Protein AF-A0A2D4H517-F1 (afdb_monomer)

Solvent-accessible surface area (backbone atoms only — not comparable to full-atom values): 8845 Å² total; per-residue (Å²): 114,67,68,53,55,60,70,73,38,57,74,58,46,72,74,43,46,68,59,50,52,50,50,38,55,53,50,40,54,52,45,49,50,64,66,62,72,59,73,75,96,61,94,76,72,85,70,84,63,85,48,68,44,60,46,52,32,54,76,69,55,44,87,49,70,66,51,52,52,42,25,48,48,36,21,53,40,20,56,50,38,50,73,74,53,48,93,57,70,69,80,70,86,67,96,60,97,85,72,96,68,81,68,71,72,56,34,59,63,54,18,48,55,30,30,52,53,37,42,55,42,34,68,47,68,36,50,90,72,74,65,82,51,68,65,50,52,56,50,48,55,52,52,56,62,75,79,106

Foldseek 3Di:
DVVCVCVPPVVVCVVCVVVLLLCLVVLLVVLVCVQPVDDDPDPPPPDPPVQPLVVVCVVSSHDDPVNLVSLQVSLVSLLVNCVRVPPPQDFNDDPDPDDPDRPRDNSLVSNLVSLVVSCCSCVPSVVVVPDDSPVSVVSNVVSVVVVD

pLDDT: mean 79.48, std 18.57, range [38.16, 98.0]

Structure (mmCIF, N/CA/C/O backbone):
data_AF-A0A2D4H517-F1
#
_entry.id   AF-A0A2D4H517-F1
#
loop_
_atom_site.group_PDB
_atom_site.id
_atom_site.type_symbol
_atom_site.label_atom_id
_atom_site.label_alt_id
_atom_site.label_comp_id
_atom_site.label_asym_id
_atom_site.label_entity_id
_atom_site.label_seq_id
_atom_site.pdbx_PDB_ins_code
_atom_site.Cartn_x
_atom_site.Cartn_y
_atom_site.Cartn_z
_atom_site.occupancy
_atom_site.B_iso_or_equiv
_atom_site.auth_seq_id
_atom_site.auth_comp_id
_atom_site.auth_asym_id
_atom_site.auth_atom_id
_atom_site.pdbx_PDB_model_num
ATOM 1 N N . MET A 1 1 ? 2.011 -8.355 9.235 1.00 56.78 1 MET A N 1
ATOM 2 C CA . MET A 1 1 ? 2.413 -8.088 10.639 1.00 56.78 1 MET A CA 1
ATOM 3 C C . MET A 1 1 ? 1.314 -7.374 11.441 1.00 56.78 1 MET A C 1
ATOM 5 O O . MET A 1 1 ? 0.906 -7.895 12.469 1.00 56.78 1 MET A O 1
ATOM 9 N N . PHE A 1 2 ? 0.740 -6.266 10.950 1.00 61.84 2 PHE A N 1
ATOM 10 C CA . PHE A 1 2 ? -0.373 -5.561 11.618 1.00 61.84 2 PHE A CA 1
ATOM 11 C C . PHE A 1 2 ? -1.695 -6.361 11.623 1.00 61.84 2 PHE A C 1
ATOM 13 O O . PHE A 1 2 ? -2.346 -6.510 12.656 1.00 61.84 2 PHE A O 1
ATOM 20 N N . CYS A 1 3 ?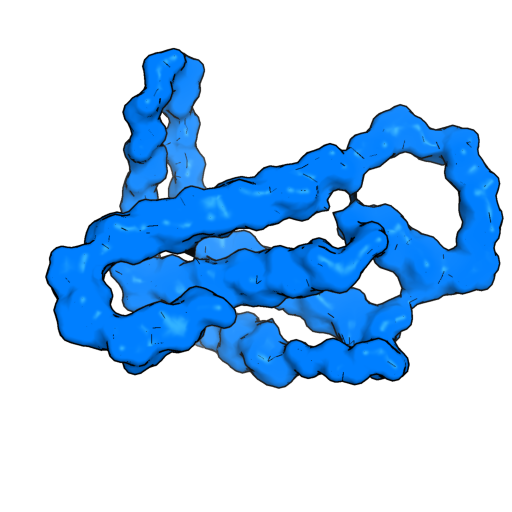 -2.030 -7.006 10.498 1.00 59.44 3 CYS A N 1
ATOM 21 C CA . CYS A 1 3 ? -3.193 -7.894 10.376 1.00 59.44 3 CYS A CA 1
ATOM 22 C C . CYS A 1 3 ? -3.215 -9.049 11.398 1.00 59.44 3 CYS A C 1
ATOM 24 O O . CYS A 1 3 ? -4.292 -9.495 11.788 1.00 59.44 3 CYS A O 1
ATOM 26 N N . HIS A 1 4 ? -2.052 -9.530 11.853 1.00 64.56 4 HIS A N 1
ATOM 27 C CA . HIS A 1 4 ? -1.971 -10.572 12.880 1.00 64.56 4 HIS A CA 1
ATOM 28 C C . HIS A 1 4 ? -2.322 -10.017 14.267 1.00 64.56 4 HIS A C 1
ATOM 30 O O . HIS A 1 4 ? -3.091 -10.633 15.001 1.00 64.56 4 HIS A O 1
ATOM 36 N N . THR A 1 5 ? -1.830 -8.821 14.603 1.00 66.00 5 THR A N 1
ATOM 37 C CA . THR A 1 5 ? -2.179 -8.118 15.847 1.00 66.00 5 THR A CA 1
ATOM 38 C C . THR A 1 5 ? -3.677 -7.835 15.918 1.00 66.00 5 THR A C 1
ATOM 40 O O . THR A 1 5 ? -4.304 -8.139 16.933 1.00 66.00 5 THR A O 1
ATOM 43 N N . VAL A 1 6 ? -4.270 -7.358 14.816 1.00 65.19 6 VAL A N 1
ATOM 44 C CA . VAL A 1 6 ? -5.710 -7.069 14.746 1.00 65.19 6 VAL A CA 1
ATOM 45 C C . VAL A 1 6 ? -6.567 -8.334 14.883 1.00 65.19 6 VAL A C 1
ATOM 47 O O . VAL A 1 6 ? -7.560 -8.358 15.611 1.00 65.19 6 VAL A O 1
ATOM 50 N N . LYS A 1 7 ? -6.189 -9.418 14.197 1.00 69.38 7 LYS A N 1
ATOM 51 C CA . LYS A 1 7 ? -6.969 -10.666 14.203 1.00 69.38 7 LYS A CA 1
ATOM 52 C C . LYS A 1 7 ? -6.798 -11.472 15.494 1.00 69.38 7 LYS A C 1
ATOM 54 O O . LYS A 1 7 ? -7.767 -12.088 15.932 1.00 69.38 7 LYS A O 1
ATOM 59 N N . GLY A 1 8 ? -5.603 -11.459 16.088 1.00 69.12 8 GLY A N 1
ATOM 60 C CA . GLY A 1 8 ? -5.225 -12.319 17.213 1.00 69.12 8 GLY A CA 1
ATOM 61 C C . GLY A 1 8 ? -5.477 -11.745 18.609 1.00 69.12 8 GLY A C 1
ATOM 62 O O . GLY A 1 8 ? -5.426 -12.501 19.572 1.00 69.12 8 GLY A O 1
ATOM 63 N N . ARG A 1 9 ? -5.748 -10.437 18.757 1.00 75.31 9 ARG A N 1
ATOM 64 C CA . ARG A 1 9 ? -5.908 -9.790 20.080 1.00 75.31 9 ARG A CA 1
ATOM 65 C C . ARG A 1 9 ? -7.157 -8.909 20.193 1.00 75.31 9 ARG A C 1
ATOM 67 O O . ARG A 1 9 ? -7.101 -7.798 20.712 1.00 75.31 9 ARG A O 1
ATOM 74 N N . LYS A 1 10 ? -8.303 -9.400 19.716 1.00 70.38 10 LYS A N 1
ATOM 75 C CA . LYS A 1 10 ? -9.566 -8.635 19.651 1.00 70.38 10 LYS A CA 1
ATOM 76 C C . LYS A 1 10 ? -10.017 -8.035 20.989 1.00 70.38 10 LYS A C 1
ATOM 78 O O . LYS A 1 10 ? -10.494 -6.907 21.006 1.00 70.38 10 LYS A O 1
ATOM 83 N N . GLU A 1 11 ? -9.861 -8.759 22.094 1.00 71.69 11 GLU A N 1
ATOM 84 C CA . GLU A 1 11 ? -10.255 -8.272 23.426 1.00 71.69 11 GLU A CA 1
ATOM 85 C C . GLU A 1 11 ? -9.342 -7.158 23.944 1.00 71.69 11 GLU A C 1
ATOM 87 O O . GLU A 1 11 ? -9.821 -6.200 24.544 1.00 71.69 11 GLU A O 1
ATOM 92 N N . TRP A 1 12 ? -8.039 -7.247 23.663 1.00 75.12 12 TRP A N 1
ATOM 93 C CA . TRP A 1 12 ? -7.080 -6.190 23.986 1.00 75.12 12 TRP A CA 1
ATOM 94 C C . TRP A 1 12 ? -7.344 -4.931 23.151 1.00 75.12 12 TRP A C 1
ATOM 96 O O . TRP A 1 12 ? -7.385 -3.833 23.692 1.00 75.12 12 TRP A O 1
ATOM 106 N N . LEU A 1 13 ? -7.639 -5.090 21.856 1.00 71.44 13 LEU A N 1
ATOM 107 C CA . LEU A 1 13 ? -7.947 -3.968 20.957 1.00 71.44 13 LEU A CA 1
ATOM 108 C C . LEU A 1 13 ? -9.197 -3.192 21.376 1.0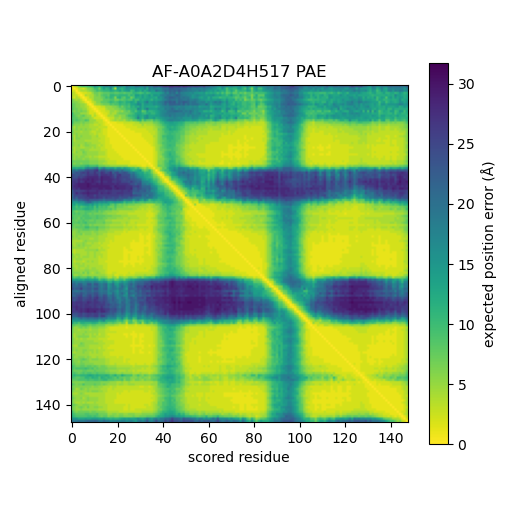0 71.44 13 LEU A C 1
ATOM 110 O O . LEU A 1 13 ? -9.263 -1.991 21.150 1.00 71.44 13 LEU A O 1
ATOM 114 N N . ARG A 1 14 ? -10.184 -3.860 21.988 1.00 70.44 14 ARG A N 1
ATOM 115 C CA . ARG A 1 14 ? -11.362 -3.172 22.538 1.00 70.44 14 ARG A CA 1
ATOM 116 C C . ARG A 1 14 ? -11.017 -2.281 23.730 1.00 70.44 14 ARG A C 1
ATOM 118 O O . ARG A 1 14 ? -11.700 -1.287 23.927 1.00 70.44 14 ARG A O 1
ATOM 125 N N . LYS A 1 15 ? -10.002 -2.647 24.517 1.00 78.25 15 LYS A N 1
ATOM 126 C CA . LYS A 1 15 ? -9.557 -1.876 25.687 1.00 78.25 15 LYS A CA 1
ATOM 127 C C . LYS A 1 15 ? -8.614 -0.735 25.300 1.00 78.25 15 LYS A C 1
ATOM 129 O O . LYS A 1 15 ? -8.687 0.322 25.901 1.00 78.25 15 LYS A O 1
ATOM 134 N N . GLU A 1 16 ? -7.788 -0.941 24.275 1.00 82.75 16 GLU A N 1
ATOM 135 C CA . GLU A 1 16 ? -6.694 -0.034 23.887 1.00 82.75 16 GLU A CA 1
ATOM 136 C C . GLU A 1 16 ? -6.898 0.594 22.498 1.00 82.75 16 GLU A C 1
ATOM 138 O O . GLU A 1 16 ? -5.952 0.790 21.727 1.00 82.75 16 GLU A O 1
ATOM 143 N N . ILE A 1 17 ? -8.150 0.878 22.132 1.00 82.62 17 ILE A N 1
ATOM 144 C CA . ILE A 1 17 ? -8.487 1.354 20.785 1.00 82.62 17 ILE A CA 1
ATOM 145 C C . ILE A 1 17 ? -7.810 2.692 20.452 1.00 82.62 17 ILE A C 1
ATOM 147 O O . ILE A 1 17 ? -7.387 2.899 19.317 1.00 82.62 17 ILE A O 1
ATOM 151 N N . ASP A 1 18 ? -7.632 3.575 21.433 1.00 84.19 18 ASP A N 1
ATOM 152 C CA . ASP A 1 18 ? -7.004 4.881 21.218 1.00 84.19 18 ASP A CA 1
ATOM 153 C C . ASP A 1 18 ? -5.494 4.765 20.975 1.00 84.19 18 ASP A C 1
ATOM 155 O O . ASP A 1 18 ? -4.957 5.432 20.086 1.00 84.19 18 ASP A O 1
ATOM 159 N N . LEU A 1 19 ? -4.815 3.840 21.666 1.00 84.75 19 LEU A N 1
ATOM 160 C CA . LEU A 1 19 ? -3.419 3.503 21.369 1.00 84.75 19 LEU A CA 1
ATOM 161 C C . LEU A 1 19 ? -3.279 2.927 19.959 1.00 84.75 19 LEU A C 1
ATOM 163 O O . LEU A 1 19 ? -2.357 3.295 19.232 1.00 84.75 19 LEU A O 1
ATOM 167 N N . LEU A 1 20 ? -4.211 2.066 19.538 1.00 84.06 20 LEU A N 1
ATOM 168 C CA . LEU A 1 20 ? -4.217 1.529 18.178 1.00 84.06 20 LEU A CA 1
ATOM 169 C C . LEU A 1 20 ? -4.333 2.646 17.134 1.00 84.06 20 LEU A C 1
ATOM 171 O O . LEU A 1 20 ? -3.555 2.667 16.180 1.00 84.06 20 LEU A O 1
ATOM 175 N N . LYS A 1 21 ? -5.273 3.581 17.319 1.00 86.19 21 LYS A N 1
ATOM 176 C CA . LYS A 1 21 ? -5.445 4.740 16.429 1.00 86.19 21 LYS A CA 1
ATOM 177 C C . LYS A 1 21 ? -4.173 5.584 16.361 1.00 86.19 21 LYS A C 1
ATOM 179 O O . LYS A 1 21 ? -3.770 5.990 15.272 1.00 86.19 21 LYS A O 1
ATOM 184 N N . LYS A 1 22 ? -3.519 5.822 17.503 1.00 87.88 22 LYS A N 1
ATOM 185 C CA . LYS A 1 22 ? -2.242 6.544 17.562 1.00 87.88 22 LYS A CA 1
ATOM 186 C C . LYS A 1 22 ? -1.150 5.820 16.770 1.00 87.88 22 LYS A C 1
ATOM 188 O O . LYS A 1 22 ? -0.541 6.427 15.894 1.00 87.88 22 LYS A O 1
ATOM 193 N N . PHE A 1 23 ? -0.957 4.522 17.007 1.00 87.69 23 PHE A N 1
ATOM 194 C CA . PHE A 1 23 ? 0.056 3.733 16.299 1.00 87.69 23 PHE A CA 1
ATOM 195 C C . PHE A 1 23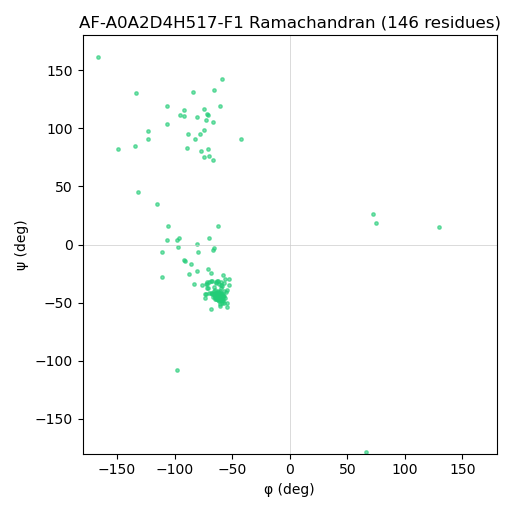 ? -0.209 3.619 14.798 1.00 87.69 23 PHE A C 1
ATOM 197 O O . PHE A 1 23 ? 0.738 3.583 14.016 1.00 87.69 23 PHE A O 1
ATOM 204 N N . LEU A 1 24 ? -1.477 3.590 14.382 1.00 89.38 24 LEU A N 1
ATOM 205 C CA . LEU A 1 24 ? -1.847 3.644 12.970 1.00 89.38 24 LEU A CA 1
ATOM 206 C C . LEU A 1 24 ? -1.352 4.936 12.319 1.00 89.38 24 LEU A C 1
ATOM 208 O O . LEU A 1 24 ? -0.622 4.883 11.332 1.00 89.38 24 LEU A O 1
ATOM 212 N N . LYS A 1 25 ? -1.692 6.084 12.910 1.00 89.00 25 LYS A N 1
ATOM 213 C CA . LYS A 1 25 ? -1.286 7.397 12.394 1.00 89.00 25 LYS A CA 1
ATOM 214 C C . LYS A 1 25 ? 0.230 7.578 12.392 1.00 89.00 25 LYS A C 1
ATOM 216 O O . LYS A 1 25 ? 0.797 7.992 11.385 1.00 89.00 25 LYS A O 1
ATOM 221 N N . GLU A 1 26 ? 0.897 7.250 13.497 1.00 91.31 26 GLU A N 1
ATOM 222 C CA . GLU A 1 26 ? 2.356 7.357 13.595 1.00 91.31 26 GLU A CA 1
ATOM 223 C C . GLU A 1 26 ? 3.051 6.423 12.601 1.00 91.31 26 GLU A C 1
ATOM 225 O O . GLU A 1 26 ? 3.965 6.847 11.897 1.00 91.31 26 GLU A O 1
ATOM 230 N N . GLY A 1 27 ? 2.593 5.175 12.487 1.00 92.19 27 GLY A N 1
ATOM 231 C CA . GLY A 1 27 ? 3.170 4.217 11.550 1.00 92.19 27 GLY A CA 1
ATOM 232 C C . GLY A 1 27 ? 3.026 4.661 10.098 1.00 92.19 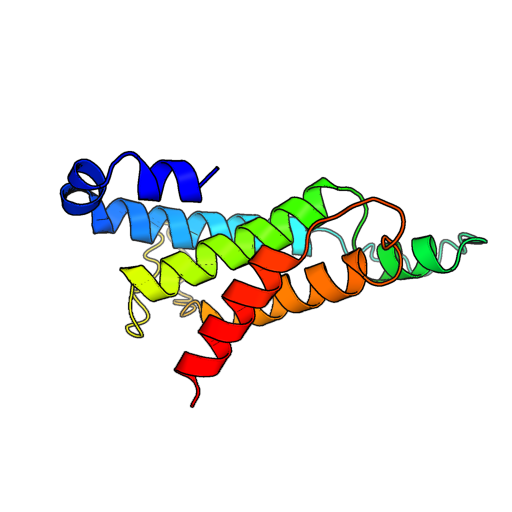27 GLY A C 1
ATOM 233 O O . GLY A 1 27 ? 4.009 4.627 9.362 1.00 92.19 27 GLY A O 1
ATOM 234 N N . ILE A 1 28 ? 1.852 5.158 9.700 1.00 93.12 28 ILE A N 1
ATOM 235 C CA . ILE A 1 28 ? 1.643 5.727 8.360 1.00 93.12 28 ILE A CA 1
ATOM 236 C C . ILE A 1 28 ? 2.562 6.932 8.139 1.00 93.12 28 ILE A C 1
ATOM 238 O O . ILE A 1 28 ? 3.262 6.983 7.131 1.00 93.12 28 ILE A O 1
ATOM 242 N N . HIS A 1 29 ? 2.636 7.859 9.100 1.00 92.38 29 HIS A N 1
ATOM 243 C CA . HIS A 1 29 ? 3.516 9.028 9.011 1.00 92.38 29 HIS A CA 1
ATOM 244 C C . HIS A 1 29 ? 4.984 8.639 8.789 1.00 92.38 29 HIS A C 1
ATOM 246 O O . HIS A 1 29 ? 5.657 9.209 7.929 1.00 92.38 29 HIS A O 1
ATOM 252 N N . TYR A 1 30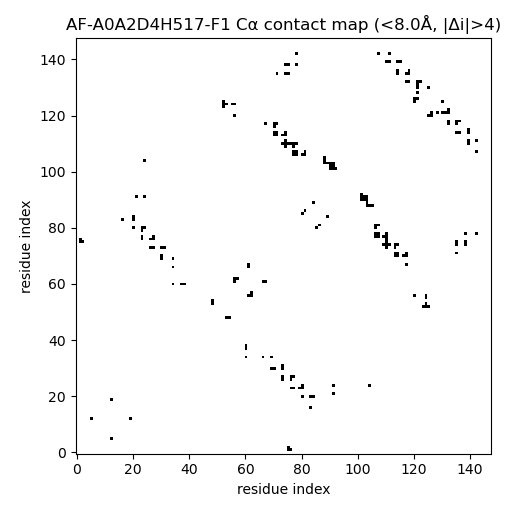 ? 5.494 7.662 9.543 1.00 93.38 30 TYR A N 1
ATOM 253 C CA . TYR A 1 30 ? 6.880 7.217 9.401 1.00 93.38 30 TYR A CA 1
ATOM 254 C C . TYR A 1 30 ? 7.128 6.425 8.115 1.00 93.38 30 TYR A C 1
ATOM 256 O O . TYR A 1 30 ? 8.203 6.563 7.533 1.00 93.38 30 TYR A O 1
ATOM 264 N N . LEU A 1 31 ? 6.154 5.642 7.639 1.00 94.31 31 LEU A N 1
ATOM 265 C CA . LEU A 1 31 ? 6.254 4.954 6.348 1.00 94.31 31 LEU A CA 1
ATOM 266 C C . LEU A 1 31 ? 6.301 5.950 5.188 1.00 94.31 31 LEU A C 1
ATOM 268 O O . LEU A 1 31 ? 7.167 5.816 4.328 1.00 94.31 31 LEU A O 1
ATOM 272 N N . ILE A 1 32 ? 5.437 6.970 5.196 1.00 92.44 32 ILE A N 1
ATOM 273 C CA . ILE A 1 32 ? 5.456 8.049 4.197 1.00 92.44 32 ILE A CA 1
ATOM 274 C C . ILE A 1 32 ? 6.808 8.757 4.221 1.00 92.44 32 ILE A C 1
ATOM 276 O O . ILE A 1 32 ? 7.470 8.831 3.194 1.00 92.44 32 ILE A O 1
ATOM 280 N N . LYS A 1 33 ? 7.287 9.172 5.402 1.00 90.81 33 LYS A N 1
ATOM 281 C CA . LYS A 1 33 ? 8.616 9.788 5.525 1.00 90.81 33 LYS A CA 1
ATOM 282 C C . LYS A 1 33 ? 9.736 8.918 4.971 1.00 90.81 33 LYS A C 1
ATOM 284 O O . LYS A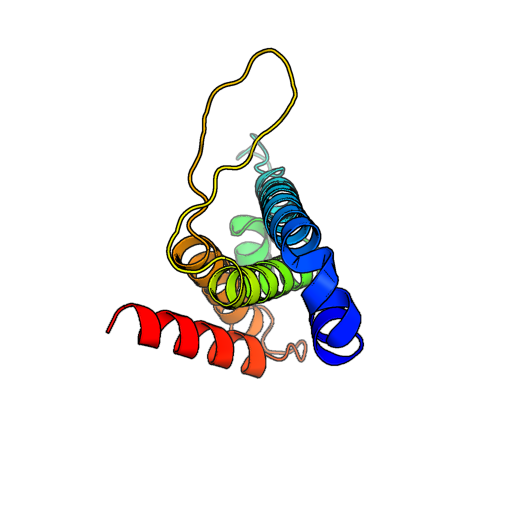 1 33 ? 10.652 9.447 4.358 1.00 90.81 33 LYS A O 1
ATOM 289 N N . MET A 1 34 ? 9.693 7.610 5.215 1.00 92.00 34 MET A N 1
ATOM 290 C CA . MET A 1 34 ? 10.704 6.688 4.700 1.00 92.00 34 MET A CA 1
ATOM 291 C C . MET A 1 34 ? 10.671 6.625 3.168 1.00 92.00 34 MET A C 1
ATOM 293 O O . MET A 1 34 ? 11.731 6.662 2.548 1.00 92.00 34 MET A O 1
ATOM 297 N N . LEU A 1 35 ? 9.473 6.588 2.579 1.00 90.19 35 LEU A N 1
ATOM 298 C CA . LEU A 1 35 ? 9.268 6.572 1.129 1.00 90.19 35 LEU A CA 1
ATOM 299 C C . LEU A 1 35 ? 9.633 7.912 0.462 1.00 90.19 35 LEU A C 1
ATOM 301 O O . LEU A 1 35 ? 10.132 7.905 -0.658 1.00 90.19 35 LEU A O 1
ATOM 305 N N . ASP A 1 36 ? 9.442 9.037 1.155 1.00 85.44 36 ASP A N 1
ATOM 306 C CA . ASP A 1 36 ? 9.717 10.386 0.640 1.00 85.44 36 ASP A CA 1
ATOM 307 C C . ASP A 1 36 ? 11.181 10.829 0.824 1.00 85.44 36 ASP A C 1
ATOM 309 O O . ASP A 1 36 ? 11.626 11.776 0.181 1.00 85.44 36 ASP A O 1
ATOM 313 N N . PHE A 1 37 ? 11.961 10.170 1.692 1.00 72.56 37 PHE A N 1
ATOM 314 C CA . PHE A 1 37 ? 13.310 10.622 2.075 1.00 72.56 37 PHE A CA 1
ATOM 315 C C . PHE A 1 37 ? 14.340 10.596 0.928 1.00 72.56 37 PHE A C 1
ATOM 317 O O . PHE A 1 37 ? 15.491 10.980 1.133 1.00 72.56 37 PHE A O 1
ATOM 324 N N . ARG A 1 38 ? 13.991 10.134 -0.278 1.00 66.06 38 ARG A N 1
ATOM 325 C CA . ARG A 1 38 ? 14.965 9.966 -1.364 1.00 66.06 38 ARG A CA 1
ATOM 326 C C . ARG A 1 38 ? 14.463 10.501 -2.697 1.00 66.06 38 ARG A C 1
ATOM 328 O O . ARG A 1 38 ? 14.027 9.748 -3.559 1.00 66.06 38 ARG A O 1
ATOM 335 N N . CYS A 1 39 ? 14.652 11.805 -2.868 1.00 50.75 39 CYS A N 1
ATOM 336 C CA . CYS A 1 39 ? 14.941 12.409 -4.160 1.00 50.75 39 CYS A CA 1
ATOM 337 C C . CYS A 1 39 ? 16.423 12.807 -4.132 1.00 50.75 39 CYS A C 1
ATOM 339 O O . CYS A 1 39 ? 16.849 13.547 -3.247 1.00 50.75 39 CYS A O 1
ATOM 341 N N . THR A 1 40 ? 17.242 12.261 -5.024 1.00 47.81 40 THR A N 1
ATOM 342 C CA . THR A 1 40 ? 18.602 12.768 -5.226 1.00 47.81 40 THR A CA 1
ATOM 343 C C . THR A 1 40 ? 18.505 14.086 -5.984 1.00 47.81 40 THR A C 1
ATOM 345 O O . THR A 1 40 ? 18.105 14.085 -7.143 1.00 47.81 40 THR A O 1
ATOM 348 N N . ASP A 1 41 ? 18.933 15.188 -5.365 1.00 50.56 41 ASP A N 1
ATOM 349 C CA . ASP A 1 41 ? 19.061 16.530 -5.967 1.00 50.56 41 ASP A CA 1
ATOM 350 C C . ASP A 1 41 ? 20.072 16.608 -7.141 1.00 50.56 41 ASP A C 1
ATOM 352 O O . ASP A 1 41 ? 20.498 17.691 -7.533 1.00 50.56 41 ASP A O 1
ATOM 356 N N . ASN A 1 42 ? 20.482 15.475 -7.721 1.00 48.72 42 ASN A N 1
ATOM 357 C CA . ASN A 1 42 ? 21.446 15.408 -8.815 1.00 48.72 42 ASN A CA 1
ATOM 358 C C . ASN A 1 42 ? 20.851 14.686 -10.035 1.00 48.72 42 ASN A C 1
ATOM 360 O O . ASN A 1 42 ? 21.023 13.478 -10.180 1.00 48.72 42 ASN A O 1
ATOM 364 N N . PRO A 1 43 ? 20.213 15.420 -10.964 1.00 53.09 43 PRO A N 1
ATOM 365 C CA . PRO A 1 43 ? 19.795 14.891 -12.267 1.00 53.09 43 PRO A CA 1
ATOM 366 C C . PRO A 1 43 ? 20.965 14.594 -13.233 1.00 53.09 43 PRO A C 1
ATOM 368 O O . PRO A 1 43 ? 20.723 14.259 -14.387 1.00 53.09 43 PRO A O 1
ATOM 371 N N . ASN A 1 44 ? 22.224 14.728 -12.792 1.00 46.75 44 ASN A N 1
ATOM 372 C CA . ASN A 1 44 ? 23.411 14.745 -13.659 1.00 46.75 44 ASN A CA 1
ATOM 373 C C . ASN A 1 44 ? 24.286 13.478 -13.620 1.00 46.75 44 ASN A C 1
ATOM 375 O O . ASN A 1 44 ? 25.325 13.453 -14.278 1.00 46.75 44 ASN A O 1
ATOM 379 N N . GLU A 1 45 ? 23.909 12.425 -12.893 1.00 52.19 45 GLU A N 1
ATOM 380 C CA . GLU A 1 45 ? 24.552 11.119 -13.083 1.00 52.19 45 GLU A CA 1
ATOM 381 C C . GLU A 1 45 ? 23.805 10.360 -14.177 1.00 52.19 45 GLU A C 1
ATOM 383 O O . GLU A 1 45 ? 22.782 9.720 -13.941 1.00 52.19 45 GLU A O 1
ATOM 388 N N . GLU A 1 46 ? 24.318 10.476 -15.401 1.00 51.69 46 GLU A N 1
ATOM 389 C CA . GLU A 1 46 ? 23.867 9.744 -16.583 1.00 51.69 46 GLU A CA 1
ATOM 390 C C . GLU A 1 46 ? 24.187 8.247 -16.407 1.00 51.69 46 GLU A C 1
ATOM 392 O O . GLU A 1 46 ? 25.127 7.692 -16.976 1.00 51.69 46 GLU A O 1
ATOM 397 N N . PHE A 1 47 ? 23.432 7.576 -15.537 1.00 55.69 47 PHE A N 1
ATOM 398 C CA . PHE A 1 47 ? 23.490 6.131 -15.405 1.00 55.69 47 PHE A CA 1
ATOM 399 C C . PHE A 1 47 ? 22.821 5.550 -16.649 1.00 55.69 47 PHE A C 1
ATOM 401 O O . PHE A 1 47 ? 21.615 5.703 -16.852 1.00 55.69 47 PHE A O 1
ATOM 408 N N . VAL A 1 48 ? 23.598 4.891 -17.510 1.00 55.50 48 VAL A N 1
ATOM 409 C CA . VAL A 1 48 ? 23.056 4.155 -18.657 1.00 55.50 48 VAL A CA 1
ATOM 410 C C . VAL A 1 48 ? 22.339 2.921 -18.115 1.00 55.50 48 VAL A C 1
ATOM 412 O O . VAL A 1 48 ? 22.897 1.825 -18.037 1.00 55.50 48 VAL A O 1
ATOM 415 N N . VAL A 1 49 ? 21.097 3.103 -17.674 1.00 57.22 49 VAL A N 1
ATOM 416 C CA . VAL A 1 49 ? 20.249 1.999 -17.241 1.00 57.22 49 VAL A CA 1
ATOM 417 C C . VAL A 1 49 ? 19.786 1.261 -18.497 1.00 57.22 49 VAL A C 1
ATOM 419 O O . VAL A 1 49 ? 18.863 1.688 -19.184 1.00 57.22 49 VAL A O 1
ATOM 422 N N . GLN A 1 50 ? 20.465 0.161 -18.828 1.00 64.38 50 GLN A N 1
ATOM 423 C CA . GLN A 1 50 ? 20.126 -0.670 -19.992 1.00 64.38 50 GLN A CA 1
ATOM 424 C C . GLN A 1 50 ? 18.784 -1.402 -19.829 1.00 64.38 50 GLN A C 1
ATOM 426 O O . GLN A 1 50 ? 18.149 -1.745 -20.823 1.00 64.38 50 GLN A O 1
ATOM 431 N N . ASP A 1 51 ? 18.346 -1.632 -18.588 1.00 80.19 51 ASP A N 1
ATOM 432 C CA . ASP A 1 51 ? 17.084 -2.299 -18.277 1.00 80.19 51 ASP A CA 1
ATOM 433 C C . ASP A 1 51 ? 15.956 -1.287 -18.022 1.00 80.19 51 ASP A C 1
ATOM 435 O O . ASP A 1 51 ? 15.926 -0.586 -17.008 1.00 80.19 51 ASP A O 1
ATOM 439 N N . THR A 1 52 ? 14.985 -1.230 -18.935 1.00 83.00 52 THR A N 1
ATOM 440 C CA . THR A 1 52 ? 13.844 -0.303 -18.853 1.00 83.00 52 THR A CA 1
ATOM 441 C C . THR A 1 52 ? 13.044 -0.472 -17.556 1.00 83.00 52 THR A C 1
ATOM 443 O O . THR A 1 52 ? 12.541 0.515 -17.021 1.00 83.00 52 THR A O 1
ATOM 446 N N . GLY A 1 53 ? 12.950 -1.693 -17.016 1.00 84.69 53 GLY A N 1
ATOM 447 C CA . GLY A 1 53 ? 12.259 -1.956 -15.751 1.00 84.69 53 GLY A CA 1
ATOM 448 C C . GLY A 1 53 ? 12.944 -1.285 -14.561 1.00 84.69 53 GLY A C 1
ATOM 449 O O . GLY A 1 53 ? 12.296 -0.594 -13.776 1.00 84.69 53 GLY A O 1
ATOM 450 N N . THR A 1 54 ? 14.264 -1.418 -14.473 1.00 85.56 54 THR A N 1
ATOM 451 C CA . THR A 1 54 ? 15.096 -0.792 -13.438 1.00 85.56 54 THR A CA 1
ATOM 452 C C . THR A 1 54 ? 15.033 0.734 -13.512 1.00 85.56 54 THR A C 1
ATOM 454 O O . THR A 1 54 ? 14.919 1.388 -12.476 1.00 85.56 54 THR A O 1
ATOM 457 N N . ALA A 1 55 ? 15.025 1.314 -14.717 1.00 85.75 55 ALA A N 1
ATOM 458 C CA . ALA A 1 55 ? 14.908 2.764 -14.892 1.00 85.75 55 ALA A CA 1
ATOM 459 C C . ALA A 1 55 ? 13.567 3.298 -14.358 1.00 85.75 55 ALA A C 1
ATOM 461 O O . ALA A 1 55 ? 13.531 4.321 -13.676 1.00 85.75 55 ALA A O 1
ATOM 462 N N . ILE A 1 56 ? 12.471 2.572 -14.613 1.00 88.06 56 ILE A N 1
ATOM 463 C CA . ILE A 1 56 ? 11.143 2.903 -14.077 1.00 88.06 56 ILE A CA 1
ATOM 464 C C . ILE A 1 56 ? 11.155 2.855 -12.545 1.00 88.06 56 ILE A C 1
ATOM 466 O O . ILE A 1 56 ? 10.674 3.787 -11.908 1.00 88.06 56 ILE A O 1
ATOM 470 N N . LEU A 1 57 ? 11.730 1.809 -11.942 1.00 89.94 57 LEU A N 1
ATOM 471 C CA . LEU A 1 57 ? 11.807 1.680 -10.481 1.00 89.94 57 LEU A CA 1
ATOM 472 C C . LEU A 1 57 ? 12.585 2.835 -9.840 1.00 89.94 57 LEU A C 1
ATOM 474 O O . LEU A 1 57 ? 12.107 3.426 -8.875 1.00 89.94 57 LEU A O 1
ATOM 478 N N . VAL A 1 58 ? 13.745 3.185 -10.402 1.00 87.81 58 VAL A N 1
ATOM 479 C CA . VAL A 1 58 ? 14.592 4.285 -9.914 1.00 87.81 58 VAL A CA 1
ATOM 480 C C . VAL A 1 58 ? 13.881 5.632 -10.033 1.00 87.81 58 VAL A C 1
ATOM 482 O O . VAL A 1 58 ? 13.856 6.381 -9.059 1.00 87.81 58 VAL A O 1
ATOM 485 N N . ASN A 1 59 ? 13.242 5.915 -11.174 1.00 84.62 59 ASN A N 1
ATOM 486 C CA . ASN A 1 59 ? 12.464 7.145 -11.370 1.00 84.62 59 ASN A CA 1
ATOM 487 C C . ASN A 1 59 ? 11.268 7.240 -10.413 1.00 84.62 59 ASN A C 1
ATOM 489 O O . ASN A 1 59 ? 10.895 8.328 -9.984 1.00 84.62 59 ASN A O 1
ATOM 493 N N . GLU A 1 60 ? 10.689 6.100 -10.038 1.00 86.12 60 GLU A N 1
ATOM 494 C CA . GLU A 1 60 ? 9.633 6.016 -9.030 1.00 86.12 60 GLU A CA 1
ATOM 495 C C . GLU A 1 60 ? 10.164 6.042 -7.582 1.00 86.12 60 GLU A C 1
ATOM 497 O O .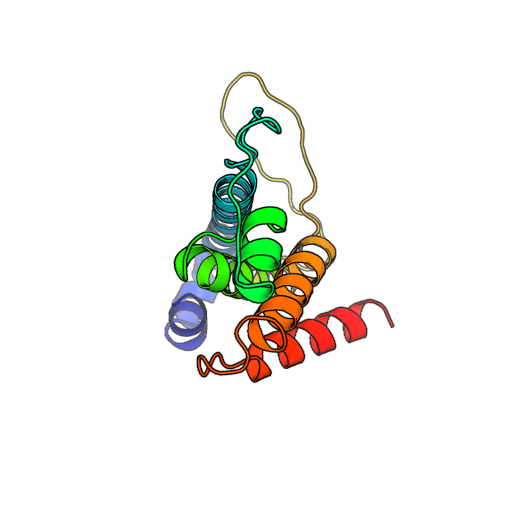 GLU A 1 60 ? 9.365 5.969 -6.643 1.00 86.12 60 GLU A O 1
ATOM 502 N N . GLY A 1 61 ? 11.478 6.139 -7.363 1.00 87.75 61 GLY A N 1
ATOM 503 C CA . GLY A 1 61 ? 12.086 6.144 -6.028 1.00 87.75 61 GLY A CA 1
ATOM 504 C C . GLY A 1 61 ? 12.057 4.781 -5.322 1.00 87.75 61 GLY A C 1
ATOM 505 O O . GLY A 1 61 ? 12.033 4.711 -4.094 1.00 87.75 61 GLY A O 1
ATOM 506 N N . ILE A 1 62 ?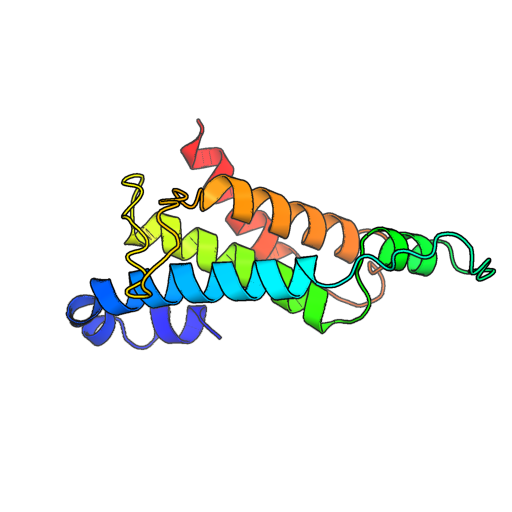 12.013 3.680 -6.077 1.00 90.88 62 ILE A N 1
ATOM 507 C CA . ILE A 1 62 ? 11.910 2.307 -5.567 1.00 90.88 62 ILE A CA 1
ATOM 508 C C . ILE A 1 62 ? 13.253 1.607 -5.733 1.00 90.88 62 ILE A C 1
ATOM 510 O O . ILE A 1 62 ? 13.614 1.156 -6.815 1.00 90.88 62 ILE A O 1
ATOM 514 N N . PHE A 1 63 ? 13.977 1.467 -4.626 1.00 89.56 63 PHE A N 1
ATOM 515 C CA . PHE A 1 63 ? 15.352 0.949 -4.642 1.00 89.56 63 PHE A CA 1
ATOM 516 C C . PHE A 1 63 ? 15.503 -0.436 -4.008 1.00 89.56 63 PHE A C 1
ATOM 518 O O . PHE A 1 63 ? 16.592 -1.001 -3.998 1.00 89.56 63 PHE A O 1
ATOM 525 N N . SER A 1 64 ? 14.439 -0.967 -3.405 1.00 91.44 64 SER A N 1
ATOM 526 C CA . SER A 1 64 ? 14.482 -2.251 -2.703 1.00 91.44 64 SER A CA 1
ATOM 527 C C . SER A 1 64 ? 13.090 -2.783 -2.391 1.00 91.44 64 SER A C 1
ATOM 529 O O . SER A 1 64 ? 12.128 -2.016 -2.296 1.00 91.44 64 SER A O 1
ATOM 531 N N . ASP A 1 65 ? 13.018 -4.083 -2.108 1.00 93.69 65 ASP A N 1
ATOM 532 C CA . ASP A 1 65 ? 11.814 -4.771 -1.631 1.00 93.69 65 ASP A CA 1
ATOM 533 C C . ASP A 1 65 ? 11.188 -4.096 -0.403 1.00 93.69 65 ASP A C 1
ATOM 535 O O . ASP A 1 65 ? 9.968 -4.105 -0.236 1.00 93.69 65 ASP A O 1
ATOM 539 N N . THR A 1 66 ? 11.997 -3.445 0.440 1.00 94.12 66 THR A N 1
ATOM 540 C CA . THR A 1 66 ? 11.514 -2.682 1.599 1.00 94.12 66 THR A CA 1
ATOM 541 C C . THR A 1 66 ? 10.551 -1.568 1.194 1.00 94.12 66 THR A C 1
ATOM 543 O O . THR A 1 66 ? 9.584 -1.330 1.915 1.00 94.12 66 THR A O 1
ATOM 546 N N . HIS A 1 67 ? 10.757 -0.917 0.045 1.00 94.12 67 HIS A N 1
ATOM 547 C CA . HIS A 1 67 ? 9.843 0.118 -0.448 1.00 94.12 67 HIS A CA 1
ATOM 548 C C . HIS A 1 67 ? 8.487 -0.486 -0.830 1.00 94.12 67 HIS A C 1
ATOM 550 O O . HIS A 1 67 ? 7.448 0.049 -0.451 1.00 94.12 67 HIS A O 1
ATOM 556 N N . LEU A 1 68 ? 8.480 -1.642 -1.499 1.00 95.06 68 LEU A N 1
ATOM 557 C CA . LEU A 1 68 ? 7.249 -2.345 -1.879 1.00 95.06 68 LEU A CA 1
ATOM 558 C C . LEU A 1 68 ? 6.480 -2.822 -0.647 1.00 95.06 68 LEU A C 1
ATOM 560 O O . LEU A 1 68 ? 5.270 -2.612 -0.541 1.00 95.06 68 LEU A O 1
ATOM 564 N N . LEU A 1 69 ? 7.193 -3.413 0.315 1.00 95.25 69 LEU A N 1
ATOM 565 C CA . LEU A 1 69 ? 6.615 -3.817 1.593 1.00 95.25 69 LEU A CA 1
ATOM 566 C C . LEU A 1 69 ? 6.050 -2.612 2.345 1.00 95.25 69 LEU A C 1
ATOM 568 O O . LEU A 1 69 ? 4.949 -2.702 2.882 1.00 95.25 69 LEU A O 1
ATOM 572 N N . ALA A 1 70 ? 6.761 -1.485 2.364 1.00 95.69 70 ALA A N 1
ATOM 573 C CA . ALA A 1 70 ? 6.297 -0.264 3.007 1.00 95.69 70 ALA A CA 1
ATOM 574 C C . ALA A 1 70 ? 5.042 0.311 2.342 1.00 95.69 70 ALA A C 1
ATOM 576 O O . ALA A 1 70 ? 4.120 0.685 3.061 1.00 95.69 70 ALA A O 1
ATOM 577 N N . MET A 1 71 ? 4.957 0.326 1.008 1.00 96.56 71 MET A N 1
ATOM 578 C CA . MET A 1 71 ? 3.750 0.757 0.288 1.00 96.56 71 MET A CA 1
ATOM 579 C C . MET A 1 71 ? 2.551 -0.136 0.621 1.00 96.56 71 MET A C 1
ATOM 581 O O . MET A 1 71 ? 1.489 0.367 0.996 1.00 96.56 71 MET A O 1
ATOM 585 N N . MET A 1 72 ? 2.729 -1.461 0.559 1.00 96.88 72 MET A N 1
ATOM 586 C CA . MET A 1 72 ? 1.675 -2.416 0.911 1.00 96.88 72 MET A CA 1
ATOM 587 C C . MET A 1 72 ? 1.241 -2.253 2.374 1.00 96.88 72 MET A C 1
ATOM 589 O O . MET A 1 72 ? 0.044 -2.180 2.660 1.00 96.88 72 MET A O 1
ATOM 593 N N . TYR A 1 73 ? 2.196 -2.157 3.306 1.00 95.12 73 TYR A N 1
ATOM 594 C CA . TYR A 1 73 ? 1.898 -1.970 4.727 1.00 95.12 73 TYR A CA 1
ATOM 595 C C . TYR A 1 73 ? 1.223 -0.633 5.014 1.00 95.12 73 TYR A C 1
ATOM 597 O O . TYR A 1 73 ? 0.295 -0.602 5.820 1.00 95.12 73 TYR A O 1
ATOM 605 N N . CYS A 1 74 ? 1.637 0.443 4.346 1.00 95.38 74 CYS A N 1
ATOM 606 C CA . CYS A 1 74 ? 0.994 1.745 4.462 1.00 95.38 74 CYS A CA 1
ATOM 607 C C . CYS A 1 74 ? -0.485 1.642 4.059 1.00 95.38 74 CYS A C 1
ATOM 609 O O . CYS A 1 74 ? -1.361 2.013 4.838 1.00 95.38 74 CYS A O 1
ATOM 611 N N . GLY A 1 75 ? -0.776 1.005 2.920 1.00 95.81 75 GLY A N 1
ATOM 612 C CA . GLY A 1 75 ? -2.148 0.747 2.481 1.00 95.81 75 GLY A CA 1
ATOM 613 C C . GLY A 1 75 ? -2.964 -0.124 3.445 1.00 95.81 75 GLY A C 1
ATOM 614 O O . GLY A 1 75 ? -4.122 0.190 3.729 1.00 95.81 75 GLY A O 1
ATOM 615 N N . GLU A 1 76 ? -2.377 -1.187 4.011 1.00 94.81 76 GLU A N 1
ATOM 616 C CA . GLU A 1 76 ? -3.049 -1.983 5.051 1.00 94.81 76 GLU A CA 1
ATOM 617 C C . GLU A 1 76 ? -3.364 -1.146 6.298 1.00 94.81 76 GLU A C 1
ATOM 619 O O . GLU A 1 76 ? -4.455 -1.264 6.859 1.00 94.81 76 GLU A O 1
ATOM 624 N N . MET A 1 77 ? -2.428 -0.308 6.751 1.00 93.56 77 MET A N 1
ATOM 625 C CA . MET A 1 77 ? -2.639 0.556 7.912 1.00 93.56 77 MET A CA 1
ATOM 626 C C . MET A 1 77 ? -3.721 1.599 7.631 1.00 93.56 77 MET A C 1
ATOM 628 O O . MET A 1 77 ? -4.580 1.790 8.486 1.00 93.56 77 MET A O 1
ATOM 632 N N . CYS A 1 78 ? -3.764 2.187 6.434 1.00 93.88 78 CYS A N 1
ATOM 633 C CA . CYS A 1 78 ? -4.847 3.075 6.008 1.00 93.88 78 CYS A CA 1
ATOM 634 C C . CYS A 1 78 ? -6.219 2.388 6.053 1.00 93.88 78 CYS A C 1
ATOM 636 O O . CYS A 1 78 ? -7.171 2.935 6.609 1.00 93.88 78 CYS A O 1
ATOM 638 N N . TYR A 1 79 ? -6.314 1.148 5.566 1.00 93.12 79 TYR A N 1
ATOM 639 C CA . TYR A 1 79 ? -7.537 0.347 5.664 1.00 93.12 79 TYR A CA 1
ATOM 640 C C . TYR A 1 79 ? -8.013 0.160 7.106 1.00 93.12 79 TYR A C 1
ATOM 642 O O . TYR A 1 79 ? -9.201 0.312 7.404 1.00 93.12 79 TYR A O 1
ATOM 650 N N . TRP A 1 80 ? -7.097 -0.141 8.023 1.00 90.50 80 TRP A N 1
ATOM 651 C CA . TRP A 1 80 ? -7.443 -0.249 9.437 1.00 90.50 80 TRP A CA 1
ATOM 652 C C . TRP A 1 80 ? -7.730 1.110 10.080 1.00 90.50 80 TRP A C 1
ATOM 654 O O . TRP A 1 80 ? -8.603 1.184 10.943 1.00 90.50 80 TRP A O 1
ATOM 664 N N . GLY A 1 81 ? -7.060 2.171 9.630 1.00 89.44 81 GLY A N 1
ATOM 665 C CA . GLY A 1 81 ? -7.343 3.561 9.981 1.00 89.44 81 GLY A CA 1
ATOM 666 C C . GLY A 1 81 ? -8.798 3.903 9.702 1.00 89.44 81 GLY A C 1
ATOM 667 O O . GLY A 1 81 ? -9.519 4.253 10.630 1.00 89.44 81 GLY A O 1
ATOM 668 N N . LEU A 1 82 ? -9.279 3.667 8.482 1.00 89.44 82 LEU A N 1
ATOM 669 C CA . LEU A 1 82 ? -10.686 3.891 8.129 1.00 89.44 82 LEU A CA 1
ATOM 670 C C . LEU A 1 82 ? -11.644 3.029 8.962 1.00 89.44 82 LEU A C 1
ATOM 672 O O . LEU A 1 82 ? -12.679 3.512 9.416 1.00 89.44 82 LEU A O 1
ATOM 676 N N . LYS A 1 83 ? -11.295 1.763 9.229 1.00 86.88 83 LYS A N 1
ATOM 677 C CA . LYS A 1 83 ? -12.148 0.867 10.029 1.00 86.88 83 LYS A CA 1
ATOM 678 C C . LYS A 1 83 ? -12.272 1.239 11.504 1.00 86.88 83 LYS A C 1
ATOM 680 O O . LYS A 1 83 ? -13.295 0.918 12.104 1.00 86.88 83 LYS A O 1
ATOM 685 N N . TYR A 1 84 ? -11.238 1.829 12.100 1.00 82.62 84 TYR A N 1
ATOM 686 C CA . TYR A 1 84 ? -11.191 2.078 13.545 1.00 82.62 84 TYR A CA 1
ATOM 687 C C . TYR A 1 84 ? -11.281 3.555 13.927 1.00 82.62 84 TYR A C 1
ATOM 689 O O . TYR A 1 84 ? -11.769 3.856 15.016 1.00 82.62 84 TYR A O 1
ATOM 697 N N . CYS A 1 85 ? -10.834 4.471 13.070 1.00 75.75 85 CYS A N 1
ATOM 698 C CA . CYS A 1 85 ? -10.937 5.914 13.283 1.00 75.75 85 CYS A CA 1
ATOM 699 C C . CYS A 1 85 ? -12.267 6.491 12.768 1.00 75.75 85 CYS A C 1
ATOM 701 O O . CYS A 1 85 ? -12.718 7.491 13.316 1.00 75.75 85 CYS A O 1
ATOM 703 N N . GLY A 1 86 ? -12.917 5.849 11.786 1.00 62.25 86 GLY A N 1
ATOM 704 C CA . GLY A 1 86 ? -14.058 6.430 11.067 1.00 62.25 86 GLY A CA 1
ATOM 705 C C . GLY A 1 86 ? -13.661 7.650 10.222 1.00 62.25 86 GLY A C 1
ATOM 706 O O . GLY A 1 86 ? -12.495 8.037 10.201 1.00 62.25 86 GLY A O 1
ATOM 707 N N . ASP A 1 87 ? -14.641 8.273 9.559 1.00 51.88 87 ASP A N 1
ATOM 708 C CA . ASP A 1 87 ? -14.494 9.527 8.784 1.00 51.88 87 ASP A CA 1
ATOM 709 C C . ASP A 1 87 ? -14.175 10.755 9.669 1.00 51.88 87 ASP A C 1
ATOM 711 O O . ASP A 1 87 ? -13.913 11.863 9.212 1.00 51.88 87 ASP A O 1
ATOM 715 N N . GLN A 1 88 ? -14.174 10.573 10.991 1.00 45.72 88 GLN A N 1
ATOM 716 C CA . GLN A 1 88 ? -13.784 11.624 11.915 1.00 45.72 88 GLN A CA 1
ATOM 717 C C . GLN A 1 88 ? -12.265 11.657 12.010 1.00 45.72 88 GLN A C 1
ATOM 719 O O . GLN A 1 88 ? -11.657 10.968 12.839 1.00 45.72 88 GLN A O 1
ATOM 724 N N . GLY A 1 89 ? -11.673 12.480 11.140 1.00 46.69 89 GLY A N 1
ATOM 725 C CA . GLY A 1 89 ? -10.300 12.962 11.216 1.00 46.69 89 GLY A CA 1
ATOM 726 C C . GLY A 1 89 ? -9.956 13.348 12.649 1.00 46.69 89 GLY A C 1
ATOM 727 O O . GLY A 1 89 ? -10.214 14.453 13.108 1.00 46.69 89 GLY A O 1
ATOM 728 N N . THR A 1 90 ? -9.424 12.388 13.397 1.00 43.22 90 THR A N 1
ATOM 729 C CA . THR A 1 90 ? -9.060 12.614 14.787 1.00 43.22 90 THR A CA 1
ATOM 730 C C . THR A 1 90 ? -7.673 13.228 14.766 1.00 43.22 90 THR A C 1
ATOM 732 O O . THR A 1 90 ? -6.770 12.712 14.102 1.00 43.22 90 THR A O 1
ATOM 735 N N . GLU A 1 91 ? -7.492 14.311 15.498 1.00 43.50 91 GLU A N 1
ATOM 736 C CA . GLU A 1 91 ? -6.275 15.112 15.501 1.00 43.50 91 GLU A CA 1
ATOM 737 C C . GLU A 1 91 ? -5.050 14.276 15.914 1.00 43.50 91 GLU A C 1
ATOM 739 O O . GLU A 1 91 ? -5.122 13.346 16.729 1.00 43.50 91 GLU A O 1
ATOM 744 N N . LEU A 1 92 ? -3.913 14.542 15.277 1.00 43.66 92 LEU A N 1
ATOM 745 C CA . LEU A 1 92 ? -2.617 13.983 15.644 1.00 43.66 92 LEU A CA 1
ATOM 746 C C . LEU A 1 92 ? -2.010 14.954 16.663 1.00 43.66 92 LEU A C 1
ATOM 748 O O . LEU A 1 92 ? -1.245 15.840 16.302 1.00 43.66 92 LEU A O 1
ATOM 752 N N . HIS A 1 93 ? -2.378 14.830 17.941 1.00 39.38 93 HIS A N 1
ATOM 753 C CA . HIS A 1 93 ? -1.712 15.615 18.979 1.00 39.38 93 HIS A CA 1
ATOM 754 C C . HIS A 1 93 ? -0.258 15.157 19.096 1.00 39.38 93 HIS A C 1
ATOM 756 O O . HIS A 1 93 ? 0.048 14.090 19.634 1.00 39.38 93 HIS A O 1
ATOM 762 N N . ARG A 1 94 ? 0.647 15.983 18.572 1.00 38.16 94 ARG A N 1
ATOM 763 C CA . ARG A 1 94 ? 2.071 15.914 18.866 1.00 38.16 94 ARG A CA 1
ATOM 764 C C . ARG A 1 94 ? 2.331 16.839 20.046 1.00 38.16 94 ARG A C 1
ATOM 766 O O . ARG A 1 94 ? 2.272 18.055 19.905 1.00 38.16 94 ARG A O 1
ATOM 773 N N . GLU A 1 95 ? 2.646 16.274 21.204 1.00 42.22 95 GLU A N 1
ATOM 774 C CA . GLU A 1 95 ? 3.272 17.031 22.290 1.00 42.22 95 GLU A CA 1
ATOM 775 C C . GLU A 1 95 ? 4.747 17.272 21.928 1.00 42.22 95 GLU A C 1
ATOM 777 O O . GLU A 1 95 ? 5.649 16.601 22.416 1.00 42.22 95 GLU A O 1
ATOM 782 N N . LEU A 1 96 ? 4.996 18.201 21.000 1.00 39.66 96 LEU A N 1
ATOM 783 C CA . LEU A 1 96 ? 6.300 18.840 20.820 1.00 39.66 96 LEU A CA 1
ATOM 784 C C . LEU A 1 96 ? 6.073 20.356 20.696 1.00 39.66 96 LEU A C 1
ATOM 786 O O . LEU A 1 96 ? 5.240 20.770 19.884 1.00 39.66 96 LEU A O 1
ATOM 790 N N . PRO A 1 97 ? 6.795 21.199 21.453 1.00 39.12 97 PRO A N 1
ATOM 791 C CA . PRO A 1 97 ? 6.622 22.641 21.374 1.00 39.12 97 PRO A CA 1
ATOM 792 C C . PRO A 1 97 ? 7.187 23.144 20.037 1.00 39.12 97 PRO A C 1
ATOM 794 O O . PRO A 1 97 ? 8.397 23.105 19.829 1.00 39.12 97 PRO A O 1
ATOM 797 N N . GLY A 1 98 ? 6.315 23.604 19.131 1.00 39.62 98 GLY A N 1
ATOM 798 C CA . GLY A 1 98 ? 6.731 24.428 17.985 1.00 39.62 98 GLY A CA 1
ATOM 799 C C . GLY A 1 98 ? 6.266 24.033 16.579 1.00 39.62 98 GLY A C 1
ATOM 800 O O . GLY A 1 98 ? 6.834 24.550 15.626 1.00 39.62 98 GLY A O 1
ATOM 801 N N . SER A 1 99 ? 5.266 23.165 16.395 1.00 41.34 99 SER A N 1
ATOM 802 C CA . SER A 1 99 ? 4.698 22.929 15.053 1.00 41.34 99 SER A CA 1
ATOM 803 C C . SER A 1 99 ? 3.220 22.558 15.131 1.00 41.34 99 SER A C 1
ATOM 805 O O . SER A 1 99 ? 2.854 21.385 15.101 1.00 41.34 99 SER A O 1
ATOM 807 N N . SER A 1 100 ? 2.367 23.572 15.247 1.00 44.19 100 SER A N 1
ATOM 808 C CA . SER A 1 100 ? 0.920 23.456 15.072 1.00 44.19 100 SER A CA 1
ATOM 809 C C . SER A 1 100 ? 0.580 23.379 13.580 1.00 44.19 100 SER A C 1
ATOM 811 O O . SER A 1 100 ? 0.189 24.373 12.976 1.00 44.19 100 SER A O 1
ATOM 813 N N . GLU A 1 101 ? 0.721 22.199 12.990 1.00 42.84 101 GLU A N 1
ATOM 814 C CA . GLU A 1 101 ? -0.018 21.853 11.777 1.00 42.84 101 GLU A CA 1
ATOM 815 C C . GLU A 1 101 ? -0.806 20.580 12.076 1.00 42.84 101 GLU A C 1
ATOM 817 O O . GLU A 1 101 ? -0.278 19.469 12.057 1.00 42.84 101 GLU A O 1
ATOM 822 N N . ASN A 1 102 ? -2.086 20.757 12.416 1.00 47.69 102 ASN A N 1
ATOM 823 C CA . ASN A 1 102 ? -3.057 19.670 12.479 1.00 47.69 102 ASN A CA 1
ATOM 824 C C . ASN A 1 102 ? -3.349 19.213 11.043 1.00 47.69 102 ASN A C 1
ATOM 826 O O . ASN A 1 102 ? -4.382 19.551 10.470 1.00 47.69 102 ASN A O 1
ATOM 830 N N . THR A 1 103 ? -2.429 18.469 10.429 1.00 55.56 103 THR A N 1
ATOM 831 C CA . THR A 1 103 ? -2.707 17.826 9.145 1.00 55.56 103 THR A CA 1
ATOM 832 C C . THR A 1 103 ? -3.664 16.669 9.407 1.00 55.56 103 THR A C 1
ATOM 834 O O . THR A 1 103 ? -3.287 15.649 9.993 1.00 55.56 103 THR A O 1
ATOM 837 N N . ILE A 1 104 ? -4.925 16.839 9.012 1.00 69.62 104 ILE A N 1
ATOM 838 C CA . ILE A 1 104 ? -5.889 15.741 8.980 1.00 69.62 104 ILE A CA 1
ATOM 839 C C . ILE A 1 104 ? -5.333 14.699 8.008 1.00 69.62 104 ILE A C 1
ATOM 841 O O . ILE A 1 104 ? -5.067 14.994 6.847 1.00 69.62 104 ILE A O 1
ATOM 845 N N . MET A 1 105 ? -5.085 13.493 8.514 1.00 79.75 105 MET A N 1
ATOM 846 C CA . MET A 1 105 ? -4.570 12.395 7.706 1.00 79.75 105 MET A CA 1
ATOM 847 C C . MET A 1 105 ? -5.727 11.757 6.942 1.00 79.75 105 MET A C 1
ATOM 849 O O . MET A 1 105 ? -6.553 11.074 7.549 1.00 79.75 105 MET A O 1
ATOM 853 N N . ASP A 1 106 ? -5.762 11.954 5.627 1.00 90.06 106 ASP A N 1
ATOM 854 C CA . ASP A 1 106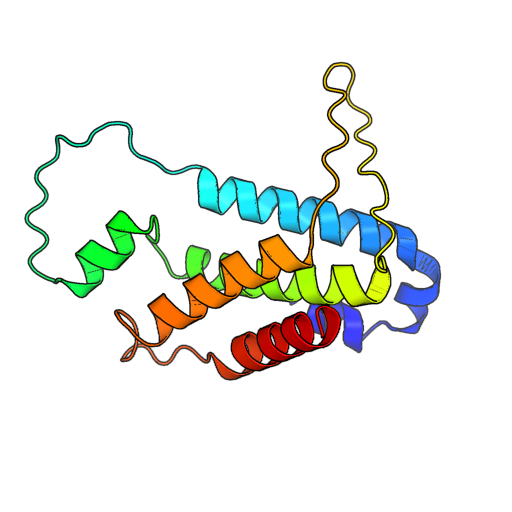 ? -6.693 11.247 4.753 1.00 90.06 106 ASP A CA 1
ATOM 855 C C . ASP A 1 106 ? -6.184 9.820 4.507 1.00 90.06 106 ASP A C 1
ATOM 857 O O . ASP A 1 106 ? -5.328 9.552 3.659 1.00 90.06 106 ASP A O 1
ATOM 861 N N . PHE A 1 107 ? -6.690 8.881 5.310 1.00 91.62 107 PHE A N 1
ATOM 862 C CA . PHE A 1 107 ? -6.341 7.472 5.171 1.00 91.62 107 PHE A CA 1
ATOM 863 C C . PHE A 1 107 ? -6.720 6.917 3.796 1.00 91.62 107 PHE A C 1
ATOM 865 O O . PHE A 1 107 ? -5.997 6.057 3.286 1.00 91.62 107 PHE A O 1
ATOM 872 N N . GLN A 1 108 ? -7.831 7.369 3.209 1.00 92.81 108 GLN A N 1
ATOM 873 C CA . GLN A 1 108 ? -8.287 6.871 1.919 1.00 92.81 108 GLN A CA 1
ATOM 874 C C . GLN A 1 108 ? -7.328 7.318 0.819 1.00 92.81 108 GLN A C 1
ATOM 876 O O . GLN A 1 108 ? -6.760 6.459 0.144 1.00 92.81 108 GLN A O 1
ATOM 881 N N . GLU A 1 109 ? -7.075 8.620 0.696 1.00 93.88 109 GLU A N 1
ATOM 882 C CA . GLU A 1 109 ? -6.192 9.170 -0.339 1.00 93.88 109 GLU A CA 1
ATOM 883 C C . GLU A 1 109 ? -4.780 8.566 -0.252 1.00 93.88 109 GLU A C 1
ATOM 885 O O . GLU A 1 109 ? -4.232 8.066 -1.242 1.00 93.88 109 GLU A O 1
ATOM 890 N N . ILE A 1 110 ? -4.200 8.534 0.954 1.00 95.00 110 ILE A N 1
ATOM 891 C CA . ILE A 1 110 ? -2.868 7.957 1.183 1.00 95.00 110 ILE A CA 1
ATOM 892 C C . ILE A 1 110 ? -2.860 6.472 0.807 1.00 95.00 110 ILE A C 1
ATOM 894 O O . ILE A 1 110 ? -1.935 5.997 0.140 1.00 95.00 110 ILE A O 1
ATOM 898 N N . GLY A 1 111 ? -3.880 5.729 1.240 1.00 95.81 111 GLY A N 1
ATOM 899 C CA . GLY A 1 111 ? -3.990 4.301 0.975 1.00 95.81 111 GLY A CA 1
ATOM 900 C C . GLY A 1 111 ? -4.118 4.005 -0.518 1.00 95.81 111 GLY A C 1
ATOM 901 O O . GLY A 1 111 ? -3.422 3.123 -1.028 1.00 95.81 111 GLY A O 1
ATOM 902 N N . GLU A 1 112 ? -4.965 4.753 -1.225 1.00 96.62 112 GLU A N 1
ATOM 903 C CA . GLU A 1 112 ? -5.166 4.632 -2.668 1.00 96.62 112 GLU A CA 1
ATOM 904 C C . GLU A 1 112 ? -3.878 4.908 -3.439 1.00 96.62 112 GLU A C 1
ATOM 906 O O . GLU A 1 112 ? -3.473 4.090 -4.275 1.00 96.62 112 GLU A O 1
ATOM 911 N N . LYS A 1 113 ? -3.187 6.004 -3.108 1.00 96.06 113 LYS A N 1
ATOM 912 C CA . LYS A 1 113 ? -1.904 6.368 -3.717 1.00 96.06 113 LYS A CA 1
ATOM 913 C C . LYS A 1 113 ? -0.868 5.254 -3.551 1.00 96.06 113 LYS A C 1
ATOM 915 O O . LYS A 1 113 ? -0.258 4.822 -4.532 1.00 96.06 113 LYS A O 1
ATOM 920 N N . MET A 1 114 ? -0.688 4.759 -2.325 1.00 96.62 114 MET A N 1
ATOM 921 C CA . MET A 1 114 ? 0.332 3.750 -2.019 1.00 96.62 114 MET A CA 1
ATOM 922 C C . MET A 1 114 ? 0.041 2.404 -2.685 1.00 96.62 114 MET A C 1
ATOM 924 O O . MET A 1 114 ? 0.935 1.803 -3.283 1.00 96.62 114 MET A O 1
ATOM 928 N N . LEU A 1 115 ? -1.206 1.930 -2.621 1.00 97.94 115 LEU A N 1
ATOM 929 C CA . LEU A 1 115 ? -1.573 0.631 -3.187 1.00 97.94 115 LEU A CA 1
ATOM 930 C C . LEU A 1 115 ? -1.615 0.646 -4.714 1.00 97.94 115 LEU A C 1
ATOM 932 O O . LEU A 1 115 ? -1.238 -0.348 -5.335 1.00 97.94 115 LEU A O 1
ATOM 936 N N . THR A 1 116 ? -2.019 1.759 -5.328 1.00 97.69 116 THR A N 1
ATOM 937 C CA . THR A 1 116 ? -1.979 1.908 -6.791 1.00 97.69 116 THR A CA 1
ATOM 938 C C . THR A 1 116 ? -0.542 1.831 -7.295 1.00 97.69 116 THR A C 1
ATOM 940 O O . THR A 1 116 ? -0.257 1.062 -8.214 1.00 97.69 116 THR A O 1
ATOM 943 N N . LYS A 1 117 ? 0.383 2.550 -6.643 1.00 96.12 117 LYS A N 1
ATOM 944 C CA . LYS A 1 117 ? 1.812 2.501 -6.975 1.00 96.12 117 LYS A CA 1
ATOM 945 C C . LYS A 1 117 ? 2.398 1.100 -6.777 1.00 96.12 117 LYS A C 1
ATOM 947 O O . LYS A 1 117 ? 3.058 0.587 -7.677 1.00 96.12 117 LYS A O 1
ATOM 952 N N . TYR A 1 118 ? 2.087 0.448 -5.654 1.00 97.44 118 TYR A N 1
ATOM 953 C CA . TYR A 1 118 ? 2.488 -0.937 -5.392 1.00 97.44 118 TYR A CA 1
ATOM 954 C C . TYR A 1 118 ? 2.040 -1.894 -6.510 1.00 97.44 118 TYR A C 1
ATOM 956 O O . TYR A 1 118 ? 2.858 -2.632 -7.054 1.00 97.44 118 TYR A O 1
ATOM 964 N N . ILE A 1 119 ? 0.761 -1.854 -6.903 1.00 97.75 119 ILE A N 1
ATOM 965 C CA . ILE A 1 119 ? 0.225 -2.733 -7.955 1.00 97.75 119 ILE A CA 1
ATOM 966 C C . ILE A 1 119 ? 0.888 -2.449 -9.303 1.00 97.75 119 ILE A C 1
ATOM 968 O O . ILE A 1 119 ? 1.300 -3.393 -9.974 1.00 97.75 119 ILE A O 1
ATOM 972 N N . ALA A 1 120 ? 1.010 -1.176 -9.692 1.00 96.69 120 ALA A N 1
ATOM 973 C CA . ALA A 1 120 ? 1.617 -0.794 -10.967 1.00 96.69 120 ALA A CA 1
ATOM 974 C C . ALA A 1 120 ? 3.049 -1.334 -11.097 1.00 96.69 120 ALA A C 1
ATOM 976 O O . ALA A 1 120 ? 3.439 -1.847 -12.145 1.00 96.69 120 ALA A O 1
ATOM 977 N N . VAL A 1 121 ? 3.811 -1.285 -10.006 1.00 95.06 121 VAL A N 1
ATOM 978 C CA . VAL A 1 121 ? 5.194 -1.759 -9.960 1.00 95.06 121 VAL A CA 1
ATOM 979 C C . VAL A 1 121 ? 5.270 -3.288 -9.958 1.00 95.06 121 VAL A C 1
ATOM 981 O O . VAL A 1 121 ? 6.030 -3.872 -10.734 1.00 95.06 121 VAL A O 1
ATOM 984 N N . CYS A 1 122 ? 4.458 -3.951 -9.132 1.00 96.19 122 CYS A N 1
ATOM 985 C CA . CYS A 1 122 ? 4.432 -5.410 -9.035 1.00 96.19 122 CYS A CA 1
ATOM 986 C C . CYS A 1 122 ? 3.927 -6.091 -10.315 1.00 96.19 122 CYS A C 1
ATOM 988 O O . CYS A 1 122 ? 4.441 -7.146 -10.675 1.00 96.19 122 CYS A O 1
ATOM 990 N N . GLU A 1 123 ? 2.946 -5.512 -11.011 1.00 95.81 123 GLU A N 1
ATOM 991 C CA . GLU A 1 123 ? 2.378 -6.083 -12.247 1.00 95.81 123 GLU A CA 1
ATOM 992 C C . GLU A 1 123 ? 3.065 -5.577 -13.522 1.00 95.81 123 GLU A C 1
ATOM 994 O O . GLU A 1 123 ? 2.878 -6.167 -14.588 1.00 95.81 123 GLU A O 1
ATOM 999 N N . GLY A 1 124 ? 3.871 -4.519 -13.410 1.00 93.81 124 GLY A N 1
ATOM 1000 C CA . GLY A 1 124 ? 4.706 -3.979 -14.477 1.00 93.81 124 GLY A CA 1
ATOM 1001 C C . GLY A 1 124 ? 6.155 -4.468 -14.367 1.00 93.81 124 GLY A C 1
ATOM 1002 O O . GLY A 1 124 ? 6.418 -5.640 -14.656 1.00 93.81 124 GLY A O 1
ATOM 1003 N N . PRO A 1 125 ? 7.108 -3.602 -13.967 1.00 92.50 125 PRO A N 1
ATOM 1004 C CA . PRO A 1 125 ? 8.542 -3.910 -13.980 1.00 92.50 125 PRO A CA 1
ATOM 1005 C C . PRO A 1 125 ? 8.923 -5.147 -13.153 1.00 92.50 125 PRO A C 1
ATOM 1007 O O . PRO A 1 125 ? 9.902 -5.813 -13.479 1.00 92.50 125 PRO A O 1
ATOM 1010 N N . LEU A 1 126 ? 8.145 -5.509 -12.125 1.00 93.25 126 LEU A N 1
ATOM 1011 C CA . LEU A 1 126 ? 8.430 -6.661 -11.262 1.00 93.25 126 LEU A CA 1
ATOM 1012 C C . LEU A 1 126 ? 7.526 -7.878 -11.502 1.00 93.25 126 LEU A C 1
ATOM 1014 O O . LEU A 1 126 ? 7.525 -8.801 -10.685 1.00 93.25 126 LEU A O 1
ATOM 1018 N N . ARG A 1 127 ? 6.810 -7.949 -12.631 1.00 92.25 127 ARG A N 1
ATOM 1019 C CA . ARG A 1 127 ? 5.842 -9.028 -12.917 1.00 92.25 127 ARG A CA 1
ATOM 1020 C C . ARG A 1 127 ? 6.408 -10.446 -12.771 1.00 92.25 127 ARG A C 1
ATOM 1022 O O . ARG A 1 127 ? 5.693 -11.358 -12.361 1.00 92.25 127 ARG A O 1
ATOM 1029 N N . SER A 1 128 ? 7.679 -10.649 -13.108 1.00 89.62 128 SER A N 1
ATOM 1030 C CA . SER A 1 128 ? 8.370 -11.944 -13.019 1.00 89.62 128 SER A CA 1
ATOM 1031 C C . SER A 1 128 ? 8.843 -12.319 -11.606 1.00 89.62 128 SER A C 1
ATOM 1033 O O . SER A 1 128 ? 9.296 -13.442 -11.409 1.00 89.62 128 SER A O 1
ATOM 1035 N N . HIS A 1 129 ? 8.720 -11.423 -10.621 1.00 87.81 129 HIS A N 1
ATOM 1036 C CA . HIS A 1 129 ? 9.288 -11.588 -9.275 1.00 87.81 129 HIS A CA 1
ATOM 1037 C C . HIS A 1 129 ? 8.289 -12.141 -8.242 1.00 87.81 129 HIS A C 1
ATOM 1039 O O . HIS A 1 129 ? 8.611 -12.248 -7.063 1.00 87.81 129 HIS A O 1
ATOM 1045 N N . GLY A 1 130 ? 7.076 -12.518 -8.666 1.00 90.69 130 GLY A N 1
ATOM 1046 C CA . GLY A 1 130 ? 6.138 -13.283 -7.833 1.00 90.69 130 GLY A CA 1
ATOM 1047 C C . GLY A 1 130 ? 5.437 -12.498 -6.716 1.00 90.69 130 GLY A C 1
ATOM 1048 O O . GLY A 1 130 ? 4.905 -13.111 -5.792 1.00 90.69 130 GLY A O 1
ATOM 1049 N N . TRP A 1 131 ? 5.410 -11.165 -6.789 1.00 95.06 131 TRP A N 1
ATOM 1050 C CA . TRP A 1 131 ? 4.679 -10.323 -5.838 1.00 95.06 131 TRP A CA 1
ATOM 1051 C C . TRP A 1 131 ? 3.156 -10.529 -5.931 1.00 95.06 131 TRP A C 1
ATOM 1053 O O . TRP A 1 131 ? 2.585 -10.512 -7.020 1.00 95.06 131 TRP A O 1
ATOM 1063 N N . ASP A 1 132 ? 2.485 -10.696 -4.784 1.00 94.00 132 ASP A N 1
ATOM 1064 C CA . ASP A 1 132 ? 1.028 -10.878 -4.715 1.00 94.00 132 ASP A CA 1
ATOM 1065 C C . ASP A 1 132 ? 0.284 -9.549 -4.531 1.00 94.00 132 ASP A C 1
ATOM 1067 O O . ASP A 1 132 ? 0.356 -8.904 -3.486 1.00 94.00 132 ASP A O 1
ATOM 1071 N N . THR A 1 133 ? -0.521 -9.182 -5.525 1.00 97.00 133 THR A N 1
ATOM 1072 C CA . THR A 1 133 ? -1.334 -7.959 -5.523 1.00 97.00 133 THR A CA 1
ATOM 1073 C C . THR A 1 133 ? -2.784 -8.179 -5.095 1.00 97.00 133 THR A C 1
ATOM 1075 O O . THR A 1 133 ? -3.543 -7.210 -4.982 1.00 97.00 133 THR A O 1
ATOM 1078 N N . LYS A 1 134 ? -3.208 -9.422 -4.815 1.00 96.62 134 LYS A N 1
ATOM 1079 C CA . LYS A 1 134 ? -4.614 -9.739 -4.492 1.00 96.62 134 LYS A CA 1
ATOM 1080 C C . LYS A 1 134 ? -5.119 -8.954 -3.289 1.00 96.62 134 LYS A C 1
ATOM 1082 O O . LYS A 1 134 ? -6.240 -8.451 -3.309 1.00 96.62 134 LYS A O 1
ATOM 1087 N N . ASN A 1 135 ? -4.312 -8.848 -2.235 1.00 94.88 135 ASN A N 1
ATOM 1088 C CA . ASN A 1 135 ? -4.708 -8.118 -1.032 1.00 94.88 135 ASN A CA 1
ATOM 1089 C C . ASN A 1 135 ? -4.768 -6.601 -1.276 1.00 94.88 135 ASN A C 1
ATOM 1091 O O . ASN A 1 135 ? -5.732 -5.966 -0.860 1.00 94.88 135 ASN A O 1
ATOM 1095 N N . ALA A 1 136 ? -3.798 -6.039 -2.008 1.00 97.12 136 ALA A N 1
ATOM 1096 C CA . ALA A 1 136 ? -3.796 -4.625 -2.389 1.00 97.12 136 ALA A CA 1
ATOM 1097 C C . ALA A 1 136 ? -5.063 -4.252 -3.174 1.00 97.12 136 ALA A C 1
ATOM 1099 O O . ALA A 1 136 ? -5.751 -3.296 -2.822 1.00 97.12 136 ALA A O 1
ATOM 1100 N N . LYS A 1 137 ? -5.430 -5.066 -4.173 1.00 98.00 137 LYS A N 1
ATOM 1101 C CA . LYS A 1 137 ? -6.656 -4.888 -4.967 1.00 98.00 137 LYS A CA 1
ATOM 1102 C C . LYS A 1 137 ? -7.914 -4.932 -4.098 1.00 98.00 137 LYS A C 1
ATOM 1104 O O . LYS A 1 137 ? -8.743 -4.036 -4.183 1.00 98.00 137 LYS A O 1
ATOM 1109 N N . ARG A 1 138 ? -8.010 -5.908 -3.187 1.00 96.56 138 ARG A N 1
ATOM 1110 C CA . ARG A 1 138 ? -9.137 -6.013 -2.242 1.00 96.56 138 ARG A CA 1
ATOM 1111 C C . ARG A 1 138 ? -9.285 -4.787 -1.342 1.00 96.56 138 ARG A C 1
ATOM 1113 O O . ARG A 1 138 ? -10.408 -4.422 -1.011 1.00 96.56 138 ARG A O 1
ATOM 1120 N N . ILE A 1 139 ? -8.174 -4.194 -0.909 1.00 96.12 139 ILE A N 1
ATOM 1121 C CA . ILE A 1 139 ? -8.202 -2.981 -0.087 1.00 96.12 139 ILE A CA 1
ATOM 1122 C C . ILE A 1 139 ? -8.609 -1.766 -0.931 1.00 96.12 139 ILE A C 1
ATOM 1124 O O . ILE A 1 139 ? -9.454 -0.993 -0.492 1.00 96.12 139 ILE A O 1
ATOM 1128 N N . LEU A 1 140 ? -8.085 -1.623 -2.152 1.00 96.50 140 LEU A N 1
ATOM 1129 C CA . LEU A 1 140 ? -8.505 -0.555 -3.067 1.00 96.50 140 LEU A CA 1
ATOM 1130 C C . LEU A 1 140 ? -9.998 -0.622 -3.396 1.00 96.50 140 LEU A C 1
ATOM 1132 O O . LEU A 1 140 ? -10.669 0.404 -3.424 1.00 96.50 140 LEU A O 1
ATOM 1136 N N . ASP A 1 141 ? -10.537 -1.819 -3.620 1.00 96.06 141 ASP A N 1
ATOM 1137 C CA . ASP A 1 141 ? -11.969 -1.986 -3.873 1.00 96.06 141 ASP A CA 1
ATOM 1138 C C . ASP A 1 141 ? -12.814 -1.588 -2.656 1.00 96.06 141 ASP A C 1
ATOM 1140 O O . ASP A 1 141 ? -13.904 -1.047 -2.821 1.00 96.06 141 ASP A O 1
ATOM 1144 N N . TYR A 1 142 ? -12.301 -1.796 -1.439 1.00 93.75 142 TYR A N 1
ATOM 1145 C CA . TYR A 1 142 ? -12.928 -1.278 -0.224 1.00 93.75 142 TYR A CA 1
ATOM 1146 C C . TYR A 1 142 ? -12.908 0.256 -0.181 1.00 93.75 142 TYR A C 1
ATOM 1148 O O . TYR A 1 142 ? -13.928 0.847 0.155 1.00 93.75 142 TYR A O 1
ATOM 1156 N N . PHE A 1 143 ? -11.802 0.909 -0.555 1.00 93.12 143 PHE A N 1
ATOM 1157 C CA . PHE A 1 143 ? -11.739 2.377 -0.606 1.00 93.12 143 PHE A CA 1
ATOM 1158 C C . PHE A 1 143 ? -12.751 2.965 -1.597 1.00 93.12 143 PHE A C 1
ATOM 1160 O O . PHE A 1 143 ? -13.519 3.850 -1.235 1.00 93.12 143 PHE A O 1
ATOM 1167 N N . LYS A 1 144 ? -12.870 2.385 -2.796 1.00 91.38 144 LYS A N 1
ATOM 1168 C CA . LYS A 1 144 ? -13.863 2.814 -3.801 1.00 91.38 144 LYS A CA 1
ATOM 1169 C C . LYS A 1 144 ? -15.315 2.702 -3.323 1.00 91.38 144 LYS A C 1
ATOM 1171 O O . LYS A 1 144 ? -16.162 3.480 -3.744 1.00 91.38 144 LYS A O 1
ATOM 1176 N N . GLN A 1 145 ? -15.617 1.724 -2.466 1.00 89.19 145 GLN A N 1
ATOM 1177 C CA . GLN A 1 145 ? -16.958 1.561 -1.893 1.00 89.19 145 GLN A CA 1
ATOM 1178 C C . GLN A 1 145 ? -17.302 2.646 -0.868 1.00 89.19 145 GLN A C 1
ATOM 1180 O O . GLN A 1 145 ? -18.479 2.846 -0.598 1.00 89.19 145 GLN A O 1
ATOM 1185 N N . LEU A 1 146 ? -16.307 3.321 -0.286 1.00 83.12 146 LEU A N 1
ATOM 1186 C CA . LEU A 1 146 ? -16.534 4.413 0.664 1.00 83.12 146 LEU A CA 1
ATOM 1187 C C . LEU A 1 146 ? -16.857 5.742 -0.031 1.00 83.12 146 LEU A C 1
ATOM 1189 O O . LEU A 1 146 ? -17.474 6.602 0.584 1.00 83.12 146 LEU A O 1
ATOM 1193 N N . SER A 1 147 ? -16.456 5.901 -1.295 1.00 70.06 147 SER A N 1
ATOM 1194 C CA . SER A 1 147 ? -16.700 7.099 -2.109 1.00 70.06 147 SER A CA 1
ATOM 1195 C C . SER A 1 147 ? -17.903 6.983 -3.060 1.00 70.06 147 SER A C 1
ATOM 1197 O O . SER A 1 147 ? -18.138 7.901 -3.846 1.00 70.06 147 SER A O 1
ATOM 1199 N N . SER A 1 148 ? -18.648 5.869 -3.002 1.00 51.94 148 SER A N 1
ATOM 1200 C CA . SER A 1 148 ? -19.865 5.600 -3.794 1.00 51.94 148 SER A CA 1
ATOM 1201 C C . SER A 1 148 ? -21.133 5.866 -2.990 1.00 51.94 148 SER A C 1
ATOM 1203 O O . SER A 1 148 ? -22.094 6.401 -3.584 1.00 51.94 148 SER A O 1
#

InterPro domains:
  IPR037657 RAB7A-interacting MON1-CCZ1 complex subunit 1 [PF17716] (1-144)
  IPR037657 RAB7A-interacting MON1-CCZ1 complex subunit 1 [PTHR28494] (1-146)

Organism: Micrurus corallinus (NCBI:txid54390)

Mean predicted aligned error: 9.48 Å

Sequence (148 aa):
MFCHTVKGRKEWLRKEIDLLKKFLKEGIHYLIKMLDFRCTDNPNEEFVVQDTGTAILVNEGIFSDTHLLAMMYCGEMCYWGLKYCGDQGTELHRELPGSSENTIMDFQEIGEKMLTKYIAVCEGPLRSHGWDTKNAKRILDYFKQLSS

Nearest PDB structures (foldseek):
  7a9x-assembly1_A  TM=3.288E-01  e=8.754E+00  Saccharomyces cerevisiae S288C

Radius of gyration: 17.39 Å; Cα contacts (8 Å, |Δi|>4): 115; chains: 1; bounding box: 44×38×46 Å

Secondary structure (DSSP, 8-state):
-HHHHHHH-HHHHHHSHHHHHHHHHHHHHHHHHHHHS---S-TT-------HHHHHHHHTT--SHHHHHHHHHHHHHHHHHHHHH-SS--------TT--------HHHHHHHHHHHHHHHHHTTTGGG----HHHHHHHHHHHHH--